Protein AF-A0AAV8WD94-F1 (afdb_monomer_lite)

Organism: NCBI:txid1586481

Foldseek 3Di:
DDDPPVDQDDDDDDDDAFADPDWDWDWDDDPRDIDIDIDHHHADPQFADRVSPQGADADDDQQAAFDADRRRQTDHDPQFDDRRRNAGNEAPPADPVQWGDNHHPHTDGDDCPVPDDDDDDDDDDDDD

InterPro domains:
  IPR001774 Delta/Serrate/lag-2 (DSL) protein [PF01414] (43-87)
  IPR001774 Delta/Serrate/lag-2 (DSL) protein [PS51051] (41-85)
  IPR001774 Delta/Serrate/lag-2 (DSL) protein [SM00051] (23-85)
  IPR011651 Notch ligand, N-terminal domain [PF07657] (4-41)

Secondary structure (DSSP, 8-state):
--------------S---B-SSPEEEEEE-SS-EEEEEE-B-PPTTEESTTS-EE---EEETTEEEEE-TTS-EEEPTTEESTTS-EE-PPTT--TTTEE-SSTT--EE--GGG--------------

Radius of gyration: 31.81 Å; chains: 1; bounding box: 94×27×85 Å

Sequence (128 aa):
MKPTNNIIEEATYSGIIDPSAEWHTLNHRGQRASLTYRVRVKCDTHYYNSTCTKFCRPRDDKFGHFICDANGDKECIGGWKGPTCEVAVCKPGCHPIHGKCDNPEECIRYNRLYFRFSELHQIPGQIV

Structure (mmCIF, N/CA/C/O backbone):
data_AF-A0AAV8WD94-F1
#
_entry.id   AF-A0AAV8WD94-F1
#
loop_
_atom_site.group_PDB
_atom_site.id
_atom_site.type_symbol
_atom_site.label_atom_id
_atom_site.label_alt_id
_atom_site.label_comp_id
_atom_site.label_asym_id
_atom_site.label_entity_id
_atom_site.label_seq_id
_atom_site.pdbx_PDB_ins_code
_atom_site.Cartn_x
_atom_site.Cartn_y
_atom_site.Cartn_z
_atom_site.occupancy
_atom_site.B_iso_or_equiv
_atom_site.auth_seq_id
_atom_site.auth_comp_id
_atom_site.auth_asym_id
_atom_site.auth_atom_id
_atom_site.pdbx_PDB_model_num
ATOM 1 N N . MET A 1 1 ? -38.419 12.922 34.760 1.00 49.47 1 MET A N 1
ATOM 2 C CA . MET A 1 1 ? -38.100 11.488 34.602 1.00 49.47 1 MET A CA 1
ATOM 3 C C . MET A 1 1 ? -37.153 11.369 33.409 1.00 49.47 1 MET A C 1
ATOM 5 O O . MET A 1 1 ? -37.580 11.622 32.294 1.00 49.47 1 MET A O 1
ATOM 9 N N . LYS A 1 2 ? -35.849 11.178 33.650 1.00 56.38 2 LYS A N 1
ATOM 10 C CA . LYS A 1 2 ? -34.798 11.042 32.617 1.00 56.38 2 LYS A CA 1
ATOM 11 C C . LYS A 1 2 ? -34.351 9.575 32.587 1.00 56.38 2 LYS A C 1
ATOM 13 O O . LYS A 1 2 ? -34.417 8.951 33.645 1.00 56.38 2 LYS A O 1
ATOM 18 N N . PRO A 1 3 ? -33.975 9.021 31.422 1.00 53.25 3 PRO A N 1
ATOM 19 C CA . PRO A 1 3 ? -33.889 7.581 31.225 1.00 53.25 3 PRO A CA 1
ATOM 20 C C . PRO A 1 3 ? -32.899 6.983 32.219 1.00 53.25 3 PRO A C 1
ATOM 22 O O . PRO A 1 3 ? -31.728 7.357 32.246 1.00 53.25 3 PRO A O 1
ATOM 25 N N . THR A 1 4 ? -33.380 6.063 33.050 1.00 60.97 4 THR A N 1
ATOM 26 C CA . THR A 1 4 ? -32.510 5.161 33.795 1.00 60.97 4 THR A CA 1
ATOM 27 C C . THR A 1 4 ? -31.898 4.224 32.761 1.00 60.97 4 THR A C 1
ATOM 29 O O . THR A 1 4 ? -32.472 3.187 32.431 1.00 60.97 4 THR A O 1
ATOM 32 N N . ASN A 1 5 ? -30.774 4.632 32.169 1.00 67.25 5 ASN A N 1
ATOM 33 C CA . ASN A 1 5 ? -29.903 3.716 31.448 1.00 67.25 5 ASN A CA 1
ATOM 34 C C . ASN A 1 5 ? -29.461 2.661 32.467 1.00 67.25 5 ASN A C 1
ATOM 36 O O . ASN A 1 5 ? -28.533 2.888 33.239 1.00 67.25 5 ASN A O 1
ATOM 40 N N . ASN A 1 6 ? -30.183 1.541 32.523 1.00 85.56 6 ASN A N 1
ATOM 41 C CA . ASN A 1 6 ? -29.928 0.437 33.444 1.00 85.56 6 ASN A CA 1
ATOM 42 C C . ASN A 1 6 ? -28.713 -0.368 32.952 1.00 85.56 6 ASN A C 1
ATOM 44 O O . ASN A 1 6 ? -28.837 -1.520 32.542 1.00 85.56 6 ASN A O 1
ATOM 48 N N . ILE A 1 7 ? -27.544 0.271 32.930 1.00 89.81 7 ILE A N 1
ATOM 49 C CA . ILE A 1 7 ? -26.270 -0.346 32.560 1.00 89.81 7 ILE A CA 1
ATOM 50 C C . ILE A 1 7 ? -25.881 -1.340 33.660 1.00 89.81 7 ILE A C 1
ATOM 52 O O . ILE A 1 7 ? -25.865 -0.996 34.841 1.00 89.81 7 ILE A O 1
ATOM 56 N N . ILE A 1 8 ? -25.579 -2.580 33.266 1.00 91.56 8 ILE A N 1
ATOM 57 C CA . ILE A 1 8 ? -25.187 -3.658 34.188 1.00 91.56 8 ILE A CA 1
ATOM 58 C C . ILE A 1 8 ? -23.710 -3.517 34.587 1.00 91.56 8 ILE A C 1
ATOM 60 O O . ILE A 1 8 ? -23.379 -3.611 35.767 1.00 91.56 8 ILE A O 1
ATOM 64 N N . GLU A 1 9 ? -22.833 -3.285 33.610 1.00 93.56 9 GLU A N 1
ATOM 65 C CA . GLU A 1 9 ? -21.383 -3.129 33.760 1.00 93.56 9 GLU A CA 1
ATOM 66 C C . GLU A 1 9 ? -20.842 -2.448 32.487 1.00 93.56 9 GLU A C 1
ATOM 68 O O . GLU A 1 9 ? -21.371 -2.682 31.399 1.00 93.56 9 GLU A O 1
ATOM 73 N N . GLU A 1 10 ? -19.804 -1.621 32.604 1.00 93.00 10 GLU A N 1
ATOM 74 C CA . GLU A 1 10 ? -19.136 -0.948 31.480 1.00 93.00 10 GLU A CA 1
ATOM 75 C C . GLU A 1 10 ? -17.615 -1.060 31.652 1.00 93.00 10 GLU A C 1
ATOM 77 O O . GLU A 1 10 ? -17.109 -1.050 32.776 1.00 93.00 10 GLU A O 1
ATOM 82 N N . ALA A 1 11 ? -16.885 -1.185 30.542 1.00 92.69 11 ALA A N 1
ATOM 83 C CA . ALA A 1 11 ? -15.433 -1.306 30.536 1.00 92.69 11 ALA A CA 1
ATOM 84 C C . ALA A 1 11 ? -14.821 -0.393 29.470 1.00 92.69 11 ALA A C 1
ATOM 86 O O . ALA A 1 11 ? -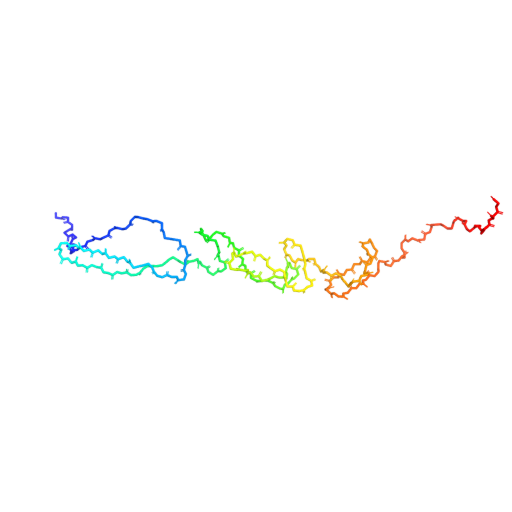15.229 -0.435 28.310 1.00 92.69 11 ALA A O 1
ATOM 87 N N . THR A 1 12 ? -13.792 0.362 29.852 1.00 93.31 12 THR A N 1
ATOM 88 C CA . THR A 1 12 ? -13.027 1.233 28.950 1.00 93.31 12 THR A CA 1
ATOM 89 C C . THR A 1 12 ? -11.579 0.775 28.915 1.00 93.31 12 THR A C 1
ATOM 91 O O . THR A 1 12 ? -10.970 0.532 29.956 1.00 93.31 12 THR A O 1
ATOM 94 N N . TYR A 1 13 ? -11.017 0.678 27.714 1.00 93.19 13 TYR A N 1
ATOM 95 C CA . TYR A 1 13 ? -9.603 0.396 27.502 1.00 93.19 13 TYR A CA 1
ATOM 96 C C . TYR A 1 13 ? -8.930 1.597 26.835 1.00 93.19 13 TYR A C 1
ATOM 98 O O . TYR A 1 13 ? -9.436 2.113 25.839 1.00 93.19 13 TYR A O 1
ATOM 106 N N . SER A 1 14 ? -7.773 1.999 27.365 1.00 93.25 14 SER A N 1
ATOM 107 C CA . SER A 1 14 ? -6.935 3.065 26.812 1.00 93.25 14 SER A CA 1
ATOM 108 C C . SER A 1 14 ? -5.524 2.529 26.593 1.00 93.25 14 SER A C 1
ATOM 110 O O . SER A 1 14 ? -4.838 2.166 27.547 1.00 93.25 14 SER A O 1
ATOM 112 N N . GLY A 1 15 ? -5.094 2.472 25.337 1.00 92.44 15 GLY A N 1
ATOM 113 C CA . GLY A 1 15 ? -3.786 1.963 24.934 1.00 92.44 15 GLY A CA 1
ATOM 114 C C . GLY A 1 15 ? -3.653 1.925 23.414 1.00 92.44 15 GLY A C 1
ATOM 115 O O . GLY A 1 15 ? -4.639 2.102 22.697 1.00 92.44 15 GLY A O 1
ATOM 116 N N . ILE A 1 16 ? -2.432 1.712 22.927 1.00 92.00 16 ILE A N 1
ATOM 117 C CA . ILE A 1 16 ? -2.157 1.575 21.493 1.00 92.00 16 ILE A CA 1
ATOM 118 C C . ILE A 1 16 ? -2.383 0.114 21.092 1.00 92.00 16 ILE A C 1
ATOM 120 O O . ILE A 1 16 ? -1.844 -0.794 21.723 1.00 92.00 16 ILE A O 1
ATOM 124 N N . ILE A 1 17 ? -3.180 -0.101 20.044 1.00 94.12 17 ILE A N 1
ATOM 125 C CA . ILE A 1 17 ? -3.370 -1.401 19.392 1.00 94.12 17 ILE A CA 1
ATOM 126 C C . ILE A 1 17 ? -3.014 -1.215 17.920 1.00 94.12 17 ILE A C 1
ATOM 128 O O . ILE A 1 17 ? -3.805 -0.658 17.158 1.00 94.12 17 ILE A O 1
ATOM 132 N N . ASP A 1 18 ? -1.820 -1.659 17.537 1.00 95.06 18 ASP A N 1
ATOM 133 C CA . ASP A 1 18 ? -1.359 -1.555 16.155 1.00 95.06 18 ASP A CA 1
ATOM 134 C C . ASP A 1 18 ? -2.142 -2.501 15.221 1.00 95.06 18 ASP A C 1
ATOM 136 O O . ASP A 1 18 ? -2.606 -3.567 15.650 1.00 95.06 18 ASP A O 1
ATOM 140 N N . PRO A 1 19 ? -2.287 -2.151 13.928 1.00 96.25 19 PRO A N 1
ATOM 141 C CA . PRO A 1 19 ? -2.866 -3.043 12.933 1.00 96.25 19 PRO A CA 1
ATOM 142 C C . PRO A 1 19 ? -2.112 -4.375 12.857 1.00 96.25 19 PRO A C 1
ATOM 144 O O . PRO A 1 19 ? -0.898 -4.409 12.666 1.00 96.25 19 PRO A O 1
ATOM 147 N N . SER A 1 20 ? -2.834 -5.487 12.996 1.00 94.00 20 SER A N 1
ATOM 148 C CA . SER A 1 20 ? -2.239 -6.820 13.086 1.00 94.00 20 SER A CA 1
ATOM 149 C C . SER A 1 20 ? -3.236 -7.928 12.731 1.00 94.00 20 SER A C 1
ATOM 151 O O . SER A 1 20 ? -4.458 -7.786 12.848 1.00 94.00 20 SER A O 1
ATOM 153 N N . ALA A 1 21 ? -2.714 -9.077 12.290 1.00 92.00 21 ALA A N 1
ATOM 154 C CA . ALA A 1 21 ? -3.506 -10.300 12.168 1.00 92.00 21 ALA A CA 1
ATOM 155 C C . ALA A 1 21 ? -3.895 -10.871 13.545 1.00 92.00 21 ALA A C 1
ATOM 157 O O . ALA A 1 21 ? -4.959 -11.500 13.665 1.00 92.00 21 ALA A O 1
ATOM 158 N N . GLU A 1 22 ? -3.055 -10.609 14.548 1.00 95.12 22 GLU A N 1
ATOM 159 C CA . GLU A 1 22 ? -3.165 -11.108 15.911 1.00 95.12 22 GLU A CA 1
ATOM 160 C C . GLU A 1 22 ? -4.314 -10.457 16.678 1.00 95.12 22 GLU A C 1
ATOM 162 O O . GLU A 1 22 ? -4.698 -9.310 16.455 1.00 95.12 22 GLU A O 1
ATOM 167 N N . TRP A 1 23 ? -4.886 -11.225 17.601 1.00 97.12 23 TRP A N 1
ATOM 168 C CA . TRP A 1 23 ? -5.982 -10.775 18.452 1.00 97.12 23 TRP A CA 1
ATOM 169 C C . TRP A 1 23 ? -5.472 -10.381 19.833 1.00 97.12 23 TRP A C 1
ATOM 171 O O . TRP A 1 23 ? -4.855 -11.191 20.523 1.00 97.12 23 TRP A O 1
ATOM 181 N N . HIS A 1 24 ? -5.860 -9.198 20.294 1.00 95.75 24 HIS A N 1
ATOM 182 C CA . HIS A 1 24 ? -5.625 -8.746 21.658 1.00 95.75 24 HIS A CA 1
ATOM 183 C C . HIS A 1 24 ? -6.796 -9.170 22.540 1.00 95.75 24 HIS A C 1
ATOM 185 O O . HIS A 1 24 ? -7.952 -8.886 22.227 1.00 95.75 24 HIS A O 1
ATOM 191 N N . THR A 1 25 ? -6.506 -9.871 23.637 1.00 96.44 25 THR A N 1
ATOM 192 C CA . THR A 1 25 ? -7.526 -10.293 24.607 1.00 96.44 25 THR A CA 1
ATOM 193 C C . THR A 1 25 ? -7.586 -9.285 25.743 1.00 96.44 25 THR A C 1
ATOM 195 O O . THR A 1 25 ? -6.598 -9.085 26.447 1.00 96.44 25 THR A O 1
ATOM 198 N N . LEU A 1 26 ? -8.749 -8.670 25.928 1.00 95.69 26 LEU A N 1
ATOM 199 C CA . LEU A 1 26 ? -9.025 -7.705 26.979 1.00 95.69 26 LEU A CA 1
ATOM 200 C C . LEU A 1 26 ? -9.941 -8.347 28.017 1.00 95.69 26 LEU A C 1
ATOM 202 O O . LEU A 1 26 ? -10.960 -8.955 27.688 1.00 95.69 26 LEU A O 1
ATOM 206 N N . ASN A 1 27 ? -9.543 -8.221 29.278 1.00 96.25 27 ASN A N 1
ATOM 207 C CA . ASN A 1 27 ? -10.251 -8.783 30.417 1.00 96.25 27 ASN A CA 1
ATOM 208 C C . ASN A 1 27 ? -10.679 -7.647 31.341 1.00 96.25 27 ASN A C 1
ATOM 210 O O . ASN A 1 27 ? -9.837 -6.943 31.892 1.00 96.25 27 ASN A O 1
ATOM 214 N N . HIS A 1 28 ? -11.981 -7.513 31.544 1.00 95.81 28 HIS A N 1
ATOM 215 C CA . HIS A 1 28 ? -12.589 -6.654 32.547 1.00 95.81 28 HIS A CA 1
ATOM 216 C C . HIS A 1 28 ? -13.168 -7.521 33.656 1.00 95.81 28 HIS A C 1
ATOM 218 O O . HIS A 1 28 ? -14.008 -8.385 33.408 1.00 95.81 28 HIS A O 1
ATOM 224 N N . ARG A 1 29 ? -12.732 -7.287 34.891 1.00 95.69 29 ARG A N 1
ATOM 225 C CA . ARG A 1 29 ? -13.306 -7.915 36.085 1.00 95.69 29 ARG A CA 1
ATOM 226 C C . ARG A 1 29 ? -14.054 -6.842 36.860 1.00 95.69 29 ARG A C 1
ATOM 228 O O . ARG A 1 29 ? -13.480 -6.190 37.727 1.00 95.69 29 ARG A O 1
ATOM 235 N N . GLY A 1 30 ? -15.303 -6.627 36.472 1.00 93.38 30 GLY A N 1
ATOM 236 C CA . GLY A 1 30 ? -16.193 -5.677 37.117 1.00 93.38 30 GLY A CA 1
ATOM 237 C C . GLY A 1 30 ? -16.765 -6.204 38.429 1.00 93.38 30 GLY A C 1
ATOM 238 O O . GLY A 1 30 ? -16.537 -7.350 38.824 1.00 93.38 30 GLY A O 1
ATOM 239 N N . GLN A 1 31 ? -17.519 -5.347 39.113 1.00 92.69 31 GLN A N 1
ATOM 240 C CA . GLN A 1 31 ? -18.137 -5.685 40.399 1.00 92.69 31 GLN A CA 1
ATOM 241 C C . GLN A 1 31 ? -19.399 -6.535 40.230 1.00 92.69 31 GLN A C 1
ATOM 243 O O . GLN A 1 31 ? -19.713 -7.341 41.104 1.00 92.69 31 GLN A O 1
ATOM 248 N N . ARG A 1 32 ? -20.137 -6.341 39.129 1.00 94.31 32 ARG A N 1
ATOM 249 C CA . ARG A 1 32 ? -21.385 -7.062 38.838 1.00 94.31 32 ARG A CA 1
ATOM 250 C C . ARG A 1 32 ? -21.199 -8.113 37.755 1.00 94.31 32 ARG A C 1
ATOM 252 O O . ARG A 1 32 ? -21.852 -9.151 37.808 1.00 94.31 32 ARG A O 1
ATOM 259 N N . ALA A 1 33 ? -20.320 -7.857 36.790 1.00 95.38 33 ALA A N 1
ATOM 260 C CA . ALA A 1 33 ? -20.026 -8.790 35.710 1.00 95.38 33 ALA A CA 1
ATOM 261 C C . ALA A 1 33 ? -18.540 -8.781 35.336 1.00 95.38 33 ALA A C 1
ATOM 263 O O . ALA A 1 33 ? -17.838 -7.784 35.480 1.00 95.38 33 ALA A O 1
ATOM 264 N N . SER A 1 34 ? -18.063 -9.906 34.807 1.00 96.12 34 SER A N 1
ATOM 265 C CA . SER A 1 34 ? -16.753 -9.996 34.159 1.00 96.12 34 SER A CA 1
ATOM 266 C C . SER A 1 34 ? -16.939 -10.097 32.647 1.00 96.12 34 SER A C 1
ATOM 268 O O . SER A 1 34 ? -17.773 -10.873 32.185 1.00 96.12 34 SER A O 1
ATOM 270 N N . LEU A 1 35 ? -16.166 -9.328 31.880 1.00 95.88 35 LEU A N 1
ATOM 271 C CA . LEU A 1 35 ? -16.173 -9.343 30.419 1.00 95.88 35 LEU A CA 1
ATOM 272 C C . LEU A 1 35 ? -14.789 -9.743 29.909 1.00 95.88 35 LEU A C 1
ATOM 274 O O . LEU A 1 35 ? -13.799 -9.089 30.217 1.00 95.88 35 LEU A O 1
ATOM 278 N N . THR A 1 36 ? -14.724 -10.772 29.072 1.00 96.94 36 THR A N 1
ATOM 279 C CA . THR A 1 36 ? -13.521 -11.111 28.303 1.00 96.94 36 THR A CA 1
ATOM 280 C C . THR A 1 36 ? -1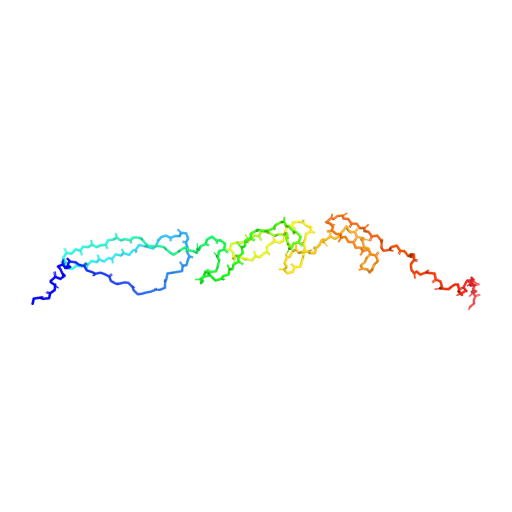3.861 -11.002 26.830 1.00 96.94 36 THR A C 1
ATOM 282 O O . THR A 1 36 ? -14.761 -11.686 26.347 1.00 96.94 36 THR A O 1
ATOM 285 N N . TYR A 1 37 ? -13.155 -10.137 26.113 1.00 95.38 37 TYR A N 1
ATOM 286 C CA . TYR A 1 37 ? -13.397 -9.891 24.697 1.00 95.38 37 TYR A CA 1
ATOM 287 C C . TYR A 1 37 ? -12.081 -9.784 23.934 1.00 95.38 37 TYR A C 1
ATOM 289 O O . TYR A 1 37 ? -11.023 -9.514 24.501 1.00 95.38 37 TYR A O 1
ATOM 297 N N . ARG A 1 38 ? -12.136 -10.060 22.630 1.00 96.94 38 ARG A N 1
ATOM 298 C CA . ARG A 1 38 ? -10.972 -10.020 21.743 1.00 96.94 38 ARG A CA 1
ATOM 299 C C . ARG A 1 38 ? -11.177 -8.947 20.693 1.00 96.94 38 ARG A C 1
ATOM 301 O O . ARG A 1 38 ? -12.223 -8.906 20.052 1.00 96.94 38 ARG A O 1
ATOM 308 N N . VAL A 1 39 ? -10.165 -8.112 20.506 1.00 96.81 39 VAL A N 1
ATOM 309 C CA . VAL A 1 39 ? -10.159 -7.031 19.518 1.00 96.81 39 VAL A CA 1
ATOM 310 C C . VAL A 1 39 ? -8.903 -7.115 18.664 1.00 96.81 39 VAL A C 1
ATOM 312 O O . VAL A 1 39 ? -7.863 -7.594 19.114 1.00 96.81 39 VAL A O 1
ATOM 315 N N . ARG A 1 40 ? -9.000 -6.668 17.416 1.00 96.88 40 ARG A N 1
ATOM 316 C CA . ARG A 1 40 ? -7.846 -6.432 16.547 1.00 96.88 40 ARG A CA 1
ATOM 317 C C . ARG A 1 40 ? -8.152 -5.285 15.605 1.00 96.88 40 ARG A C 1
ATOM 319 O O . ARG A 1 40 ? -9.305 -5.110 15.211 1.00 96.88 40 ARG A O 1
ATOM 326 N N . VAL A 1 41 ? -7.113 -4.562 15.221 1.00 96.19 41 VAL A N 1
ATOM 327 C CA . VAL A 1 41 ? -7.185 -3.531 14.190 1.00 96.19 41 VAL A CA 1
ATOM 328 C C . VAL A 1 41 ? -6.667 -4.134 12.892 1.00 96.19 41 VAL A C 1
ATOM 330 O O . VAL A 1 41 ? -5.656 -4.832 12.881 1.00 96.19 41 VAL A O 1
ATOM 333 N N . LYS A 1 42 ? -7.377 -3.899 11.793 1.00 96.12 42 LYS A N 1
ATOM 334 C CA . LYS A 1 42 ? -6.948 -4.290 10.452 1.00 96.12 42 LYS A CA 1
ATOM 335 C C . LYS A 1 42 ? -7.064 -3.089 9.540 1.00 96.12 42 LYS A C 1
ATOM 337 O O . LYS A 1 42 ? -8.073 -2.393 9.590 1.00 96.12 42 LYS A O 1
ATOM 342 N N . CYS A 1 43 ? -6.049 -2.885 8.713 1.00 96.88 43 CYS A N 1
ATOM 343 C CA . CYS A 1 43 ? -6.159 -1.932 7.627 1.00 96.88 43 CYS A CA 1
ATOM 344 C C . CYS A 1 43 ? -7.162 -2.427 6.587 1.00 96.88 43 CYS A C 1
ATOM 346 O O . CYS A 1 43 ? -7.365 -3.637 6.420 1.00 96.88 43 CYS A O 1
ATOM 348 N N . ASP A 1 44 ? -7.766 -1.475 5.884 1.00 97.31 44 ASP A N 1
ATOM 349 C CA . ASP A 1 44 ? -8.579 -1.775 4.718 1.00 97.31 44 ASP A CA 1
ATOM 350 C C . ASP A 1 44 ? -7.737 -2.396 3.603 1.00 97.31 44 ASP A C 1
ATOM 352 O O . ASP A 1 44 ? -6.502 -2.361 3.592 1.00 97.31 44 ASP A O 1
ATOM 356 N N . THR A 1 45 ? -8.430 -2.977 2.630 1.00 96.56 45 THR A N 1
ATOM 357 C CA . THR A 1 45 ? -7.773 -3.602 1.481 1.00 96.56 45 THR A CA 1
ATOM 358 C C . THR A 1 45 ? -6.871 -2.581 0.781 1.00 96.56 45 THR A C 1
ATOM 360 O O . THR A 1 45 ? -7.313 -1.472 0.491 1.00 96.56 45 THR A O 1
ATOM 363 N N . HIS A 1 46 ? -5.627 -2.973 0.486 1.00 97.81 46 HIS A N 1
ATOM 364 C CA . HIS A 1 46 ? -4.589 -2.133 -0.133 1.00 97.81 46 HIS A CA 1
ATOM 365 C C . HIS A 1 46 ? -4.011 -1.016 0.748 1.00 97.81 46 HIS A C 1
ATOM 367 O O . HIS A 1 46 ? -3.217 -0.220 0.249 1.00 97.81 46 HIS A O 1
ATOM 373 N N . TYR A 1 47 ? -4.355 -0.959 2.035 1.00 97.88 47 TYR A N 1
ATOM 374 C CA . TYR A 1 47 ? -3.742 -0.042 2.990 1.00 97.88 47 TYR A CA 1
ATOM 375 C C . TYR A 1 47 ? -2.791 -0.784 3.926 1.00 97.88 47 TYR A C 1
ATOM 377 O O . TYR A 1 47 ? -3.094 -1.861 4.434 1.00 97.88 47 TYR A O 1
ATOM 385 N N . TYR A 1 48 ? -1.629 -0.183 4.146 1.00 96.31 48 TYR A N 1
ATOM 386 C CA . TYR A 1 48 ? -0.506 -0.759 4.879 1.00 96.31 48 TYR A CA 1
ATOM 387 C C . TYR A 1 48 ? 0.062 0.266 5.860 1.00 96.31 48 TYR A C 1
ATOM 389 O O . TYR A 1 48 ? -0.381 1.416 5.875 1.00 96.31 48 TYR A O 1
ATOM 397 N N . ASN A 1 49 ? 1.100 -0.150 6.596 1.00 94.38 49 ASN A N 1
ATOM 398 C CA . ASN A 1 49 ? 1.769 0.552 7.697 1.00 94.38 49 ASN A CA 1
ATOM 399 C C . ASN A 1 49 ? 0.956 0.600 9.007 1.00 94.38 49 ASN A C 1
ATOM 401 O O . ASN A 1 49 ? -0.223 0.257 9.046 1.00 94.38 49 ASN A O 1
ATOM 405 N N . SER A 1 50 ? 1.600 1.037 10.092 1.00 93.75 50 SER A N 1
ATOM 406 C CA . SER A 1 50 ? 1.011 1.100 11.441 1.00 93.75 50 SER A CA 1
ATOM 407 C C . SER A 1 50 ? 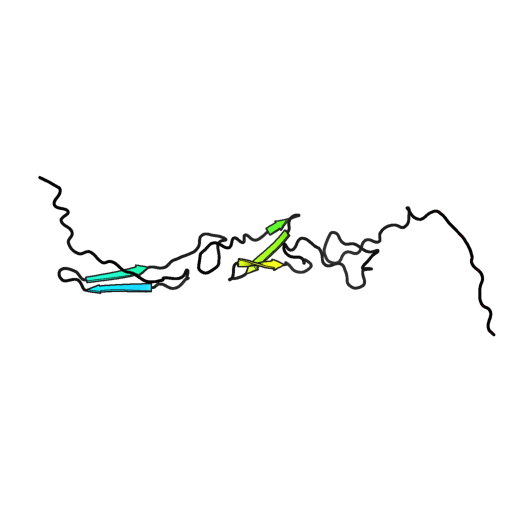-0.158 2.081 11.583 1.00 93.75 50 SER A C 1
ATOM 409 O O . SER A 1 50 ? -0.894 2.033 12.561 1.0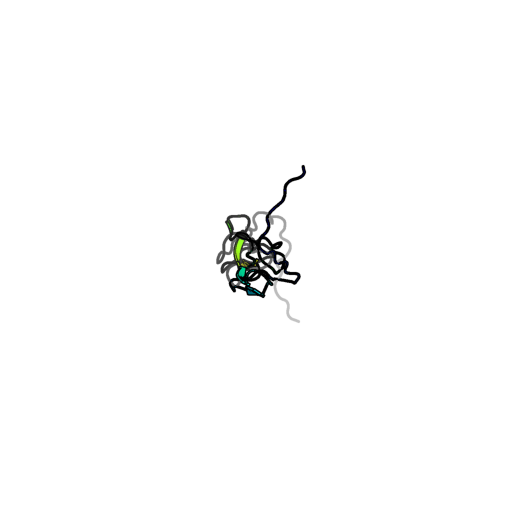0 93.75 50 SER A O 1
ATOM 411 N N . THR A 1 51 ? -0.353 2.963 10.605 1.00 94.56 51 THR A N 1
ATOM 412 C CA . THR A 1 51 ? -1.418 3.977 10.583 1.00 94.56 51 THR A CA 1
ATOM 413 C C . THR A 1 51 ? -2.462 3.727 9.494 1.00 94.56 51 THR A C 1
ATOM 415 O O . THR A 1 51 ? -3.382 4.525 9.351 1.00 94.56 51 THR A O 1
ATOM 418 N N . CYS A 1 52 ? -2.338 2.643 8.718 1.00 96.50 52 CYS A N 1
ATOM 419 C CA . CYS A 1 52 ? -3.202 2.324 7.579 1.00 96.50 52 CYS A CA 1
ATOM 420 C C . CYS A 1 52 ? -3.329 3.462 6.551 1.00 96.50 52 CYS A C 1
ATOM 422 O O . CYS A 1 52 ? -4.377 3.641 5.937 1.00 96.50 52 CYS A O 1
ATOM 424 N N . THR A 1 53 ? -2.269 4.250 6.359 1.00 96.56 53 THR A N 1
ATOM 425 C CA . THR A 1 53 ? -2.277 5.418 5.456 1.00 96.56 53 THR A CA 1
ATOM 426 C C . THR A 1 53 ? -1.574 5.160 4.129 1.00 96.56 53 THR A C 1
ATOM 428 O O . THR A 1 53 ? -1.809 5.871 3.151 1.00 96.56 53 THR A O 1
ATOM 431 N N . LYS A 1 54 ? -0.707 4.146 4.062 1.00 97.38 54 LYS A N 1
ATOM 432 C CA . LYS A 1 54 ? 0.066 3.848 2.858 1.00 97.38 54 LYS A CA 1
ATOM 433 C C . LYS A 1 54 ? -0.753 2.981 1.918 1.00 97.38 54 LYS A C 1
ATOM 435 O O . LYS A 1 54 ? -1.003 1.817 2.212 1.00 97.38 54 LYS A O 1
ATOM 440 N N . PHE A 1 55 ? -1.147 3.551 0.786 1.00 97.25 55 PHE A N 1
ATOM 441 C CA . PHE A 1 55 ? -1.907 2.843 -0.235 1.00 97.25 55 PHE A CA 1
ATOM 442 C C . PHE A 1 55 ? -0.990 2.135 -1.239 1.00 97.25 55 PHE A C 1
ATOM 444 O O . PHE A 1 55 ? -0.138 2.768 -1.869 1.00 97.25 55 PHE A O 1
ATOM 451 N N . CYS A 1 56 ? -1.220 0.841 -1.445 1.00 97.75 56 CYS A N 1
ATOM 452 C CA . CYS A 1 56 ? -0.611 0.069 -2.516 1.00 97.75 56 CYS A CA 1
ATOM 453 C C . CYS A 1 56 ? -1.593 -0.971 -3.062 1.00 97.75 56 CYS A C 1
ATOM 455 O O . CYS A 1 56 ? -1.970 -1.932 -2.396 1.00 97.75 56 CYS A O 1
ATOM 457 N N . ARG A 1 57 ? -1.995 -0.796 -4.319 1.00 97.62 57 ARG A N 1
ATOM 458 C CA . ARG A 1 57 ? -2.779 -1.781 -5.062 1.00 97.62 57 ARG A CA 1
ATOM 459 C C . ARG A 1 57 ? -1.918 -2.322 -6.202 1.00 97.62 57 ARG A C 1
ATOM 461 O O . ARG A 1 57 ? -1.454 -1.492 -6.986 1.00 97.62 57 ARG A O 1
ATOM 468 N N . PRO A 1 58 ? -1.734 -3.652 -6.318 1.00 97.81 58 PRO A N 1
ATOM 469 C CA . PRO A 1 58 ? -0.993 -4.244 -7.426 1.00 97.81 58 PRO A CA 1
ATOM 470 C C . PRO A 1 58 ? -1.512 -3.753 -8.777 1.00 97.81 58 PRO A C 1
ATOM 472 O O . PRO A 1 58 ? -2.724 -3.572 -8.955 1.00 97.81 58 PRO A O 1
ATOM 475 N N . ARG A 1 59 ? -0.593 -3.525 -9.713 1.00 97.44 59 ARG A N 1
ATOM 476 C CA . ARG A 1 59 ? -0.884 -2.978 -11.038 1.00 97.44 59 ARG A CA 1
ATOM 477 C C . ARG A 1 59 ? 0.044 -3.611 -12.066 1.00 97.44 59 ARG A C 1
ATOM 479 O O . ARG A 1 59 ? 1.223 -3.799 -11.792 1.00 97.44 59 ARG A O 1
ATOM 486 N N . ASP A 1 60 ? -0.513 -3.913 -13.229 1.00 97.44 60 ASP A N 1
ATOM 487 C CA . ASP A 1 60 ? 0.215 -4.442 -14.380 1.00 97.44 60 ASP A CA 1
ATOM 488 C C . ASP A 1 60 ? -0.407 -3.856 -15.655 1.00 97.44 60 ASP A C 1
ATOM 490 O O . ASP A 1 60 ? -1.233 -4.466 -16.331 1.00 97.44 60 ASP A O 1
ATOM 494 N N . ASP A 1 61 ? -0.127 -2.577 -15.887 1.00 95.38 61 ASP A N 1
ATOM 495 C CA . ASP A 1 61 ? -0.618 -1.814 -17.030 1.00 95.38 61 ASP A CA 1
ATOM 496 C C . ASP A 1 61 ? 0.406 -0.738 -17.423 1.00 95.38 61 ASP A C 1
ATOM 498 O O . ASP A 1 61 ? 1.447 -0.593 -16.793 1.00 95.38 61 ASP A O 1
ATOM 502 N N . LYS A 1 62 ? 0.095 0.075 -18.439 1.00 91.88 62 LYS A N 1
ATOM 503 C CA . LYS A 1 62 ? 0.994 1.126 -18.952 1.00 91.88 62 LYS A CA 1
ATOM 504 C C . LYS A 1 62 ? 1.500 2.145 -17.913 1.00 91.88 62 LYS A C 1
ATOM 506 O O . LYS A 1 62 ? 2.371 2.944 -18.239 1.00 91.88 62 LYS A O 1
ATOM 511 N N . PHE A 1 63 ? 0.895 2.211 -16.727 1.00 93.31 63 PHE A N 1
ATOM 512 C CA . PHE A 1 63 ? 1.268 3.129 -15.652 1.00 93.31 63 PHE A CA 1
ATOM 513 C C . PHE A 1 63 ? 2.111 2.467 -14.556 1.00 93.31 63 PHE A C 1
ATOM 515 O O . PHE A 1 63 ? 2.501 3.153 -13.612 1.00 93.31 63 PHE A O 1
ATOM 522 N N . GLY A 1 64 ? 2.365 1.160 -14.636 1.00 96.12 64 GLY A N 1
ATOM 523 C CA . GLY A 1 64 ? 3.250 0.470 -13.709 1.00 96.12 64 GLY A CA 1
ATOM 524 C C . GLY A 1 64 ? 3.027 -1.036 -13.662 1.00 96.12 64 GLY A C 1
ATOM 525 O O . GLY A 1 64 ? 1.907 -1.522 -13.823 1.00 96.12 64 GLY A O 1
ATOM 526 N N . HIS A 1 65 ? 4.115 -1.742 -13.374 1.00 98.12 65 HIS A N 1
ATOM 527 C CA . HIS A 1 65 ? 4.198 -3.197 -13.321 1.00 98.12 65 HIS A CA 1
ATOM 528 C C . HIS A 1 65 ? 4.781 -3.622 -11.968 1.00 98.12 65 HIS A C 1
ATOM 530 O O . HIS A 1 65 ? 5.989 -3.822 -11.821 1.00 98.12 65 HIS A O 1
ATOM 536 N N . PHE A 1 66 ? 3.933 -3.689 -10.942 1.00 98.25 66 PHE A N 1
ATOM 537 C CA . PHE A 1 66 ? 4.353 -3.948 -9.567 1.00 98.25 66 PHE A CA 1
ATOM 538 C C . PHE A 1 66 ? 3.332 -4.732 -8.744 1.00 98.25 66 PHE A C 1
ATOM 540 O O . PHE A 1 66 ? 2.113 -4.603 -8.899 1.00 98.25 66 PHE A O 1
ATOM 547 N N . ILE A 1 67 ? 3.865 -5.485 -7.786 1.00 98.06 67 ILE A N 1
ATOM 548 C CA . ILE A 1 67 ? 3.127 -6.038 -6.652 1.00 98.06 67 ILE A CA 1
ATOM 549 C C . ILE A 1 67 ? 3.404 -5.199 -5.398 1.00 98.06 67 ILE A C 1
ATOM 551 O O . ILE A 1 67 ? 4.245 -4.301 -5.409 1.00 98.06 67 ILE A O 1
ATOM 555 N N . CYS A 1 68 ? 2.647 -5.447 -4.334 1.00 97.56 68 CYS A N 1
ATOM 556 C CA . CYS A 1 68 ? 2.797 -4.748 -3.061 1.00 97.56 68 CYS A CA 1
ATOM 557 C C . CYS A 1 68 ? 3.337 -5.715 -2.013 1.00 97.56 68 CYS A C 1
ATOM 559 O O . CYS A 1 68 ? 2.767 -6.795 -1.842 1.00 97.56 68 CYS A O 1
ATOM 561 N N . ASP A 1 69 ? 4.395 -5.321 -1.311 1.00 94.81 69 ASP A N 1
ATOM 562 C CA . ASP A 1 69 ? 4.965 -6.117 -0.225 1.00 94.81 69 ASP A CA 1
ATOM 563 C C . ASP A 1 69 ? 4.140 -5.997 1.078 1.00 94.81 69 ASP A C 1
ATOM 565 O O . ASP A 1 69 ? 3.098 -5.334 1.140 1.00 94.81 69 ASP A O 1
ATOM 569 N N . ALA A 1 70 ? 4.609 -6.635 2.156 1.00 91.50 70 ALA A N 1
ATOM 570 C CA . ALA A 1 70 ? 3.952 -6.587 3.466 1.00 91.50 70 ALA A CA 1
ATOM 571 C C . ALA A 1 70 ? 3.926 -5.180 4.101 1.00 91.50 70 ALA A C 1
ATOM 573 O O . ALA A 1 70 ? 3.068 -4.897 4.938 1.00 91.50 70 ALA A O 1
ATOM 574 N N . ASN A 1 71 ? 4.834 -4.291 3.694 1.00 92.94 71 ASN A N 1
ATOM 575 C CA . ASN A 1 71 ? 4.903 -2.902 4.141 1.00 92.94 71 ASN A CA 1
ATOM 576 C C . ASN A 1 71 ? 4.115 -1.957 3.221 1.00 92.94 71 ASN A C 1
ATOM 578 O O . ASN A 1 71 ? 4.074 -0.751 3.480 1.00 92.94 71 ASN A O 1
ATOM 582 N N . GLY A 1 72 ? 3.513 -2.468 2.143 1.00 95.88 72 GLY A N 1
ATOM 583 C CA . GLY A 1 72 ? 2.859 -1.683 1.100 1.00 95.88 72 GLY A CA 1
ATOM 584 C C . GLY A 1 72 ? 3.828 -0.944 0.177 1.00 95.88 72 GLY A C 1
ATOM 585 O O . GLY A 1 72 ? 3.424 0.030 -0.459 1.00 95.88 72 GLY A O 1
ATOM 586 N N . ASP A 1 73 ? 5.105 -1.324 0.143 1.00 96.44 73 ASP A N 1
ATOM 587 C CA . ASP A 1 73 ? 6.056 -0.862 -0.867 1.00 96.44 73 ASP A CA 1
ATOM 588 C C . ASP A 1 73 ? 5.800 -1.546 -2.207 1.00 96.44 73 ASP A C 1
ATOM 590 O O . ASP A 1 73 ? 5.321 -2.678 -2.275 1.00 96.44 73 ASP A O 1
ATOM 594 N N . LYS A 1 74 ? 6.102 -0.824 -3.291 1.00 97.31 74 LYS A N 1
ATOM 595 C CA . LYS A 1 74 ? 5.995 -1.363 -4.646 1.00 97.31 74 LYS A CA 1
ATOM 596 C C . LYS A 1 74 ? 7.217 -2.220 -4.930 1.00 97.31 74 LYS A C 1
ATOM 598 O O . LYS A 1 74 ? 8.339 -1.718 -4.912 1.00 97.31 74 LYS A O 1
ATOM 603 N N . GLU A 1 75 ? 6.983 -3.477 -5.256 1.00 97.75 75 GLU A N 1
ATOM 604 C CA . GLU A 1 75 ? 7.997 -4.394 -5.751 1.00 97.75 75 GLU A CA 1
ATOM 605 C C . GLU A 1 75 ? 7.782 -4.580 -7.253 1.00 97.75 75 GLU A C 1
ATOM 607 O O . GLU A 1 75 ? 6.720 -5.032 -7.691 1.00 97.75 75 GLU A O 1
ATOM 612 N N . CYS A 1 76 ? 8.767 -4.170 -8.055 1.00 98.25 76 CYS A N 1
ATOM 613 C CA . CYS A 1 76 ? 8.652 -4.254 -9.505 1.00 98.25 76 CYS A CA 1
ATOM 614 C C . CYS A 1 76 ? 8.606 -5.710 -9.963 1.00 98.25 76 CYS A C 1
ATOM 616 O O . CYS A 1 76 ? 9.412 -6.538 -9.540 1.00 98.25 76 CYS A O 1
ATOM 618 N N . ILE A 1 77 ? 7.688 -5.998 -10.884 1.00 98.06 77 ILE A N 1
ATOM 619 C CA . ILE A 1 77 ? 7.649 -7.279 -11.585 1.00 98.06 77 ILE A CA 1
ATOM 620 C C . ILE A 1 77 ? 8.958 -7.430 -12.378 1.00 98.06 77 ILE A C 1
ATOM 622 O O . ILE A 1 77 ? 9.533 -6.446 -12.850 1.00 98.06 77 ILE A O 1
ATOM 626 N N . GLY A 1 78 ? 9.449 -8.664 -12.515 1.00 97.31 78 GLY A N 1
ATOM 627 C CA . GLY A 1 78 ? 10.701 -8.954 -13.215 1.00 97.31 78 GLY A CA 1
ATOM 628 C C . GLY A 1 78 ? 10.775 -8.280 -14.589 1.00 97.31 78 GLY A C 1
ATOM 629 O O . GLY A 1 78 ? 9.845 -8.371 -15.387 1.00 97.31 78 GLY A O 1
ATOM 630 N N . GLY A 1 79 ? 11.886 -7.588 -14.849 1.00 96.94 79 GLY A N 1
ATOM 631 C CA . GLY A 1 79 ? 12.079 -6.821 -16.080 1.00 96.94 79 GLY A CA 1
ATOM 632 C C . GLY A 1 79 ? 11.604 -5.366 -16.0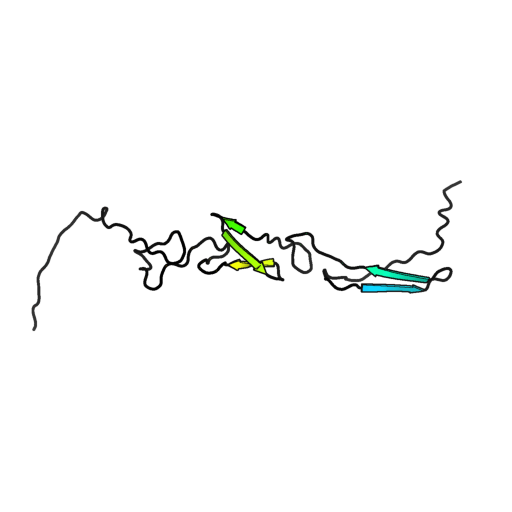17 1.00 96.94 79 GLY A C 1
ATOM 633 O O . GLY A 1 79 ? 11.791 -4.651 -16.994 1.00 96.94 79 GLY A O 1
ATOM 634 N N . TRP A 1 80 ? 11.066 -4.890 -14.891 1.00 98.00 80 TRP A N 1
ATOM 635 C CA . TRP A 1 80 ? 10.654 -3.495 -14.699 1.00 98.00 80 TRP A CA 1
ATOM 636 C C . TRP A 1 80 ? 11.465 -2.796 -13.605 1.00 98.00 80 TRP A C 1
ATOM 638 O O . TRP A 1 80 ? 12.006 -3.429 -12.699 1.00 98.00 80 TRP A O 1
ATOM 648 N N . LYS A 1 81 ? 11.574 -1.470 -13.697 1.00 96.12 81 LYS A N 1
ATOM 649 C CA . LYS A 1 81 ? 12.285 -0.615 -12.738 1.00 96.12 81 LYS A CA 1
ATOM 650 C C . LYS A 1 81 ? 11.673 0.786 -12.672 1.00 96.12 81 LYS A C 1
ATOM 652 O O . LYS A 1 81 ? 10.797 1.141 -13.456 1.00 96.12 81 LYS A O 1
ATOM 657 N N . GLY A 1 82 ? 12.207 1.599 -11.766 1.00 94.94 82 GLY A N 1
ATOM 658 C CA . GLY A 1 82 ? 11.739 2.959 -11.510 1.00 94.94 82 GLY A CA 1
ATOM 659 C C . GLY A 1 82 ? 10.868 3.031 -10.253 1.00 94.94 82 GLY A C 1
ATOM 660 O O . GLY A 1 82 ? 10.491 1.997 -9.704 1.00 94.94 82 GLY A O 1
ATOM 661 N N . PRO A 1 83 ? 10.556 4.241 -9.771 1.00 93.00 83 PRO A N 1
ATOM 662 C CA . PRO A 1 83 ? 9.795 4.439 -8.535 1.00 93.00 83 PRO A CA 1
ATOM 663 C C . PRO A 1 83 ? 8.344 3.937 -8.627 1.00 93.00 83 PRO A C 1
ATOM 665 O O . PRO A 1 83 ? 7.708 3.688 -7.600 1.00 93.00 83 PRO A O 1
ATOM 668 N N . THR A 1 84 ? 7.808 3.795 -9.842 1.00 94.19 84 THR A N 1
ATOM 669 C CA . THR A 1 84 ? 6.466 3.257 -10.104 1.00 94.19 84 THR A CA 1
ATOM 670 C C . THR A 1 84 ? 6.482 2.019 -11.003 1.00 94.19 84 THR A C 1
ATOM 672 O O . THR A 1 84 ? 5.421 1.558 -11.418 1.00 94.19 84 THR A O 1
ATOM 675 N N . CYS A 1 85 ? 7.662 1.431 -11.232 1.00 97.50 85 CYS A N 1
ATOM 676 C CA . CYS A 1 85 ? 7.860 0.234 -12.053 1.00 97.50 85 CYS A CA 1
ATOM 677 C C . CYS A 1 85 ? 7.300 0.370 -13.478 1.00 97.50 85 CYS A C 1
ATOM 679 O O . CYS A 1 85 ? 6.699 -0.551 -14.020 1.00 97.50 85 CYS A O 1
ATOM 681 N N . GLU A 1 86 ? 7.469 1.551 -14.062 1.00 96.06 86 GLU A N 1
ATOM 682 C CA . GLU A 1 86 ? 6.989 1.943 -15.387 1.00 96.06 86 GLU A CA 1
ATOM 683 C C . GLU A 1 86 ? 8.069 1.841 -16.473 1.00 96.06 86 GLU A C 1
ATOM 685 O O . GLU A 1 86 ? 7.772 1.944 -17.661 1.00 96.06 86 GLU A O 1
ATOM 690 N N . VAL A 1 87 ? 9.335 1.663 -16.083 1.00 95.31 87 VAL A N 1
ATOM 691 C CA . VAL A 1 87 ? 10.467 1.628 -17.013 1.00 95.31 87 VAL A CA 1
ATOM 692 C C . VAL A 1 87 ? 10.896 0.186 -17.244 1.00 95.31 87 VAL A C 1
ATOM 694 O O . VAL A 1 87 ? 11.321 -0.494 -16.310 1.00 95.31 87 VAL A O 1
ATOM 697 N N . ALA A 1 88 ? 10.854 -0.267 -18.494 1.00 96.19 88 ALA A N 1
ATOM 698 C CA . ALA A 1 88 ? 11.367 -1.577 -18.866 1.00 96.19 88 ALA A CA 1
ATOM 699 C C . ALA A 1 88 ? 12.898 -1.658 -18.698 1.00 96.19 88 ALA A C 1
ATOM 701 O O . ALA A 1 88 ? 13.658 -0.720 -18.971 1.00 96.19 88 ALA A O 1
ATOM 702 N N . VAL A 1 89 ? 13.372 -2.812 -18.244 1.00 95.75 89 VAL A N 1
ATOM 703 C CA . VAL A 1 89 ? 14.783 -3.187 -18.230 1.00 95.75 89 VAL A CA 1
ATOM 704 C C . VAL A 1 89 ? 15.107 -3.795 -19.590 1.00 95.75 89 VAL A C 1
ATOM 706 O O . VAL A 1 89 ? 14.641 -4.880 -19.933 1.00 95.75 89 VAL A O 1
ATOM 709 N N . CYS A 1 90 ? 15.897 -3.072 -20.381 1.00 95.19 90 CYS A N 1
ATOM 710 C CA . CYS A 1 90 ? 16.263 -3.517 -21.723 1.00 95.19 90 CYS A CA 1
ATOM 711 C C . CYS A 1 90 ? 17.186 -4.730 -21.687 1.00 95.19 90 CYS A C 1
ATOM 713 O O . CYS A 1 90 ? 17.901 -4.957 -20.707 1.00 95.19 90 CYS A O 1
ATOM 715 N N . LYS A 1 91 ? 17.237 -5.443 -22.816 1.00 94.62 91 LYS A N 1
ATOM 716 C CA . LYS A 1 91 ? 18.154 -6.565 -23.012 1.00 94.62 91 LYS A CA 1
ATOM 717 C C . LYS A 1 91 ? 19.594 -6.196 -22.617 1.00 94.62 91 LYS A C 1
ATOM 719 O O . LYS A 1 91 ? 20.064 -5.111 -22.993 1.00 94.62 91 LYS A O 1
ATOM 724 N N . PRO A 1 92 ? 20.340 -7.089 -21.941 1.00 94.00 92 PRO A N 1
ATOM 725 C CA . PRO A 1 92 ? 21.751 -6.865 -21.652 1.00 94.00 92 PRO A CA 1
ATOM 726 C C . PRO A 1 92 ? 22.549 -6.496 -22.913 1.00 94.00 92 PRO A C 1
ATOM 728 O O . PRO A 1 92 ? 22.401 -7.118 -23.966 1.00 94.00 92 PRO A O 1
ATOM 731 N N . GLY A 1 93 ? 23.388 -5.462 -22.812 1.00 90.50 93 GLY A N 1
ATOM 732 C CA . GLY A 1 93 ? 24.172 -4.943 -23.940 1.00 90.50 93 GLY A CA 1
ATOM 733 C C . GLY A 1 93 ? 23.434 -3.951 -24.851 1.00 90.50 93 GLY A C 1
ATOM 734 O O . GLY A 1 93 ? 24.017 -3.490 -25.833 1.00 90.50 93 GLY A O 1
ATOM 735 N N . CYS A 1 94 ? 22.183 -3.582 -24.547 1.00 92.31 94 CYS A N 1
ATOM 736 C CA . CYS A 1 94 ? 21.503 -2.497 -25.254 1.00 92.31 94 CYS A CA 1
ATOM 737 C C . CYS A 1 94 ? 22.217 -1.154 -25.008 1.00 92.31 94 CYS A C 1
ATOM 739 O O . CYS A 1 94 ? 22.578 -0.825 -23.877 1.00 92.31 94 CYS A O 1
ATOM 741 N N . HIS A 1 95 ? 22.450 -0.378 -26.072 1.00 90.81 95 HIS A N 1
ATOM 742 C CA . HIS A 1 95 ? 23.245 0.849 -25.981 1.00 90.81 95 HIS A CA 1
ATOM 743 C C . HIS A 1 95 ? 22.535 1.898 -25.105 1.00 90.81 95 HIS A C 1
ATOM 745 O O . HIS A 1 95 ? 21.414 2.274 -25.442 1.00 90.81 95 HIS A O 1
ATOM 751 N N . PRO A 1 96 ? 23.173 2.466 -24.066 1.00 87.38 96 PRO A N 1
ATOM 752 C CA . PRO A 1 96 ? 22.494 3.327 -23.088 1.00 87.38 96 PRO A CA 1
ATOM 753 C C . PRO A 1 96 ? 21.937 4.631 -23.681 1.00 87.38 96 PRO A C 1
ATOM 7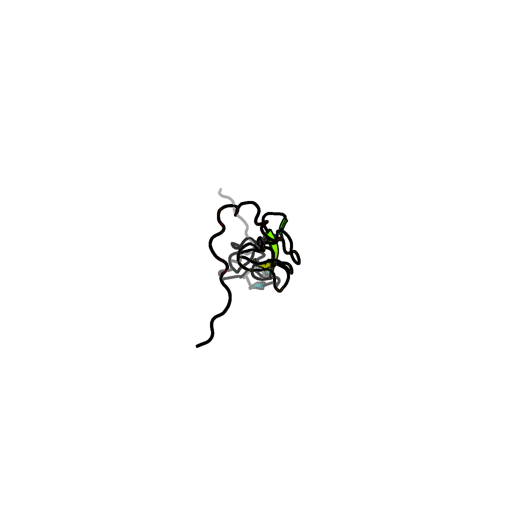55 O O . PRO A 1 96 ? 20.994 5.196 -23.144 1.00 87.38 96 PRO A O 1
ATOM 758 N N . ILE A 1 97 ? 22.521 5.107 -24.789 1.00 87.44 97 ILE A N 1
ATOM 759 C CA . ILE A 1 97 ? 22.125 6.359 -25.469 1.00 87.44 97 ILE A CA 1
ATOM 760 C C . ILE A 1 97 ? 21.357 6.104 -26.781 1.00 87.44 97 ILE A C 1
ATOM 762 O O . ILE A 1 97 ? 20.592 6.944 -27.241 1.00 87.44 97 ILE A O 1
ATOM 766 N N . HIS A 1 98 ? 21.566 4.952 -27.425 1.00 87.75 98 HIS A N 1
ATOM 767 C CA . HIS A 1 98 ? 21.118 4.700 -28.808 1.00 87.75 98 HIS A CA 1
ATOM 768 C C . HIS A 1 98 ? 20.226 3.464 -28.929 1.00 87.75 98 HIS A C 1
ATOM 770 O O . HIS A 1 98 ? 19.792 3.120 -30.028 1.00 87.75 98 HIS A O 1
ATOM 776 N N . GLY A 1 99 ? 19.956 2.806 -27.807 1.00 89.44 99 GLY A N 1
ATOM 777 C CA . GLY A 1 99 ? 18.991 1.737 -27.668 1.00 89.44 99 GLY A CA 1
ATOM 778 C C . GLY A 1 99 ? 17.888 2.163 -26.706 1.00 89.44 99 GLY A C 1
ATOM 779 O O . GLY A 1 99 ? 18.146 2.864 -25.729 1.00 89.44 99 GLY A O 1
ATOM 780 N N . LYS A 1 100 ? 16.660 1.742 -26.992 1.00 91.50 100 LYS A N 1
ATOM 781 C CA . LYS A 1 100 ? 15.526 1.824 -26.069 1.00 91.50 100 LYS A CA 1
ATOM 782 C C . LYS A 1 100 ? 14.778 0.498 -26.044 1.00 91.50 100 LYS A C 1
ATOM 784 O O . LYS A 1 100 ? 14.931 -0.310 -26.955 1.00 91.50 100 LYS A O 1
ATOM 789 N N . CYS A 1 101 ? 13.940 0.299 -25.047 1.00 93.38 101 CYS A N 1
ATOM 790 C CA . CYS A 1 101 ? 13.014 -0.817 -24.986 1.00 93.38 101 CYS A CA 1
ATOM 791 C C . CYS A 1 101 ? 11.696 -0.300 -24.423 1.00 93.38 101 CYS A C 1
ATOM 793 O O . CYS A 1 101 ? 11.702 0.497 -23.484 1.00 93.38 101 CYS A O 1
ATOM 795 N N . ASP A 1 102 ? 10.596 -0.721 -25.036 1.00 91.88 102 ASP A N 1
ATOM 796 C CA . ASP A 1 102 ? 9.263 -0.421 -24.522 1.00 91.88 102 ASP A CA 1
ATOM 797 C C . ASP A 1 102 ? 8.766 -1.613 -23.669 1.00 91.88 102 ASP A C 1
ATOM 799 O O . ASP A 1 102 ? 8.032 -1.401 -22.709 1.00 91.88 102 ASP A O 1
ATOM 803 N N . ASN A 1 103 ? 9.260 -2.838 -23.933 1.00 94.12 103 ASN A N 1
ATOM 804 C CA . ASN A 1 103 ? 9.072 -4.025 -23.088 1.00 94.12 103 ASN A CA 1
ATOM 805 C C . ASN A 1 103 ? 10.408 -4.621 -22.599 1.00 94.12 103 ASN A C 1
ATOM 807 O O . ASN A 1 103 ? 11.453 -4.399 -23.222 1.00 94.12 103 ASN A O 1
ATOM 811 N N . PRO A 1 104 ? 10.401 -5.411 -21.509 1.00 95.56 104 PRO A N 1
ATOM 812 C CA . PRO A 1 104 ? 11.588 -6.126 -21.046 1.00 95.56 104 PRO A CA 1
ATOM 813 C C . PRO A 1 104 ? 12.185 -7.034 -22.133 1.00 95.56 104 PRO A C 1
ATOM 815 O O . PRO A 1 104 ? 11.470 -7.523 -23.003 1.00 95.56 104 PRO A O 1
ATOM 818 N N . GLU A 1 105 ? 13.499 -7.270 -22.082 1.00 90.94 105 GLU A N 1
ATOM 819 C CA . GLU A 1 105 ? 14.249 -8.111 -23.043 1.00 90.94 105 GLU A CA 1
ATOM 820 C C . GLU A 1 105 ? 14.300 -7.608 -24.502 1.00 90.94 105 GLU A C 1
ATOM 822 O O . GLU A 1 105 ? 14.948 -8.223 -25.359 1.00 90.94 105 GLU A O 1
ATOM 827 N N . GLU A 1 106 ? 13.711 -6.449 -24.802 1.00 94.00 106 GLU A N 1
ATOM 828 C CA . GLU A 1 106 ? 13.830 -5.800 -26.108 1.00 94.00 106 GLU A CA 1
ATOM 829 C C . GLU A 1 106 ? 15.056 -4.872 -26.195 1.00 94.00 106 GLU A C 1
ATOM 831 O O . GLU A 1 106 ? 15.637 -4.435 -25.195 1.00 94.00 106 GLU A O 1
ATOM 836 N N . CYS A 1 107 ? 15.460 -4.552 -27.429 1.00 94.00 107 CYS A N 1
ATOM 837 C CA . CYS A 1 107 ? 16.374 -3.450 -27.721 1.00 94.00 107 CYS A CA 1
ATOM 838 C C . CYS A 1 107 ? 16.127 -2.915 -29.139 1.00 94.00 107 CYS A C 1
ATOM 840 O O . CYS A 1 107 ? 16.472 -3.546 -30.139 1.00 94.00 107 CYS A O 1
ATOM 842 N N . ILE A 1 108 ? 15.549 -1.723 -29.218 1.00 91.00 108 ILE A N 1
ATOM 843 C CA . ILE A 1 108 ? 15.257 -0.986 -30.443 1.00 91.00 108 ILE A CA 1
ATOM 844 C C . ILE A 1 108 ? 16.369 0.045 -30.635 1.00 91.00 108 ILE A C 1
ATOM 846 O O . ILE A 1 108 ? 16.563 0.921 -29.792 1.00 91.00 108 ILE A O 1
ATOM 850 N N . ARG A 1 109 ? 17.109 -0.038 -31.747 1.00 80.38 109 ARG A N 1
ATOM 851 C CA . ARG A 1 109 ? 18.065 1.013 -32.125 1.00 80.38 109 ARG A CA 1
ATOM 852 C C . ARG A 1 109 ? 17.299 2.243 -32.596 1.00 80.38 109 ARG A C 1
ATOM 854 O O . ARG A 1 109 ? 16.417 2.126 -33.445 1.00 80.38 109 ARG A O 1
ATOM 861 N N . TYR A 1 110 ? 17.681 3.426 -32.129 1.00 71.81 110 TYR A N 1
ATOM 862 C CA . TYR A 1 110 ? 17.218 4.656 -32.765 1.00 71.81 110 TYR A CA 1
ATOM 863 C C . TYR A 1 110 ? 17.775 4.711 -34.192 1.00 71.81 110 TYR A C 1
ATOM 865 O O . TYR A 1 110 ? 18.989 4.722 -34.405 1.00 71.81 110 TYR A O 1
ATOM 873 N N . ASN A 1 111 ? 16.885 4.670 -35.183 1.00 57.88 111 ASN A N 1
ATOM 874 C CA . ASN A 1 111 ? 17.277 4.638 -36.584 1.00 57.88 111 ASN A CA 1
ATOM 875 C C . ASN A 1 111 ? 17.962 5.968 -36.954 1.00 57.88 111 ASN A C 1
ATOM 877 O O . ASN A 1 111 ? 17.405 7.043 -36.743 1.00 57.88 111 ASN A O 1
ATOM 881 N N . ARG A 1 112 ? 19.171 5.897 -37.523 1.00 54.97 112 ARG A N 1
ATOM 882 C CA . ARG A 1 112 ? 20.044 7.036 -37.887 1.00 54.97 112 ARG A CA 1
ATOM 883 C C . ARG A 1 112 ? 19.513 7.920 -39.033 1.00 54.97 112 ARG A C 1
ATOM 885 O O . ARG A 1 112 ? 20.267 8.723 -39.573 1.00 54.97 112 ARG A O 1
ATOM 892 N N . LEU A 1 113 ? 18.242 7.810 -39.424 1.00 51.72 113 LEU A N 1
ATOM 893 C CA . LEU A 1 113 ? 17.699 8.501 -40.605 1.00 51.72 113 LEU A CA 1
ATOM 894 C C . LEU A 1 113 ? 17.556 10.030 -40.447 1.00 51.72 113 LEU A C 1
ATOM 896 O O . LEU A 1 113 ? 17.247 10.696 -41.428 1.00 51.72 113 LEU A O 1
ATOM 900 N N . TYR A 1 114 ? 17.861 10.593 -39.272 1.00 47.84 114 TYR A N 1
ATOM 901 C CA . TYR A 1 114 ? 17.964 12.045 -39.052 1.00 47.84 114 TYR A CA 1
ATOM 902 C C . TYR A 1 114 ? 19.402 12.600 -39.025 1.00 47.84 114 TYR A C 1
ATOM 904 O O . TYR A 1 114 ? 19.571 13.803 -38.870 1.00 47.84 114 TYR A O 1
ATOM 912 N N . PHE A 1 115 ? 20.439 11.778 -39.237 1.00 48.00 115 PHE A N 1
ATOM 913 C CA . PHE A 1 115 ? 21.816 12.257 -39.440 1.00 48.00 115 PHE A CA 1
ATOM 914 C C . PHE A 1 115 ? 22.259 12.019 -40.893 1.00 48.00 115 PHE A C 1
ATOM 916 O O . PHE A 1 115 ? 23.133 11.202 -41.179 1.00 48.00 115 PHE A O 1
ATOM 923 N N . ARG A 1 116 ? 21.627 12.730 -41.832 1.00 46.75 116 ARG A N 1
ATOM 924 C CA . ARG A 1 116 ? 22.271 13.146 -43.091 1.00 46.75 116 ARG A CA 1
ATOM 925 C C . ARG A 1 116 ? 22.708 14.602 -42.909 1.00 46.75 116 ARG A C 1
ATOM 927 O O . ARG A 1 116 ? 22.006 15.335 -42.228 1.00 46.75 116 ARG A O 1
ATOM 934 N N . PHE A 1 117 ? 23.817 14.978 -43.550 1.00 43.09 117 PHE A N 1
ATOM 935 C CA . PHE A 1 117 ? 24.714 16.121 -43.287 1.00 43.09 117 PHE A CA 1
ATOM 936 C C . PHE A 1 117 ? 25.721 15.795 -42.169 1.00 43.09 117 PHE A C 1
ATOM 938 O O . PHE A 1 117 ? 25.349 15.700 -41.010 1.00 43.09 117 PHE A O 1
ATOM 945 N N . SER A 1 118 ? 27.002 15.539 -42.426 1.00 35.47 118 SER A N 1
ATOM 946 C CA . SER A 1 118 ? 27.841 15.830 -43.592 1.00 35.47 118 SER A CA 1
ATOM 947 C C . SER A 1 118 ? 29.090 14.942 -43.542 1.00 35.47 118 SER A C 1
ATOM 949 O O . SER A 1 118 ? 29.697 14.786 -42.482 1.00 35.47 118 SER A O 1
ATOM 951 N N . GLU A 1 119 ? 29.483 14.384 -44.687 1.00 46.94 119 GLU A N 1
ATOM 952 C CA . GLU A 1 119 ? 30.873 13.999 -44.934 1.00 46.94 119 GLU A CA 1
ATOM 953 C C . GLU A 1 119 ? 31.781 15.182 -44.590 1.00 46.94 119 GLU A C 1
ATOM 955 O O . GLU A 1 119 ? 31.496 16.290 -45.027 1.00 46.94 119 GLU A O 1
ATOM 960 N N . LEU A 1 120 ? 32.856 14.942 -43.840 1.00 40.34 120 LEU A N 1
ATOM 961 C CA . LEU A 1 120 ? 34.168 15.550 -44.059 1.00 40.34 120 LEU A CA 1
ATOM 962 C C . LEU A 1 120 ? 35.215 14.639 -43.393 1.00 40.34 120 LEU A C 1
ATOM 964 O O . LEU A 1 120 ? 35.329 14.567 -42.174 1.00 40.34 120 LEU A O 1
ATOM 968 N N . HIS A 1 121 ? 35.971 13.982 -44.273 1.00 33.88 121 HIS A N 1
ATOM 969 C CA . HIS A 1 121 ? 37.323 13.448 -44.099 1.00 33.88 121 HIS A CA 1
ATOM 970 C C . HIS A 1 121 ? 37.538 12.087 -43.423 1.00 33.88 121 HIS A C 1
ATOM 972 O O . HIS A 1 121 ? 37.901 11.954 -42.259 1.00 33.88 121 HIS A O 1
ATOM 978 N N . GLN A 1 122 ? 37.510 11.075 -44.290 1.00 38.94 122 GLN A N 1
ATOM 979 C CA . GLN A 1 122 ? 38.587 10.094 -44.402 1.00 38.94 122 GLN A CA 1
ATOM 980 C C . GLN A 1 122 ? 39.925 10.805 -44.698 1.00 38.94 122 GLN A C 1
ATOM 982 O O . GLN A 1 122 ? 39.989 11.487 -45.715 1.00 38.94 122 GLN A O 1
ATOM 987 N N . ILE A 1 123 ? 40.986 10.582 -43.911 1.00 39.72 123 ILE A N 1
ATOM 988 C CA . ILE A 1 123 ? 42.332 10.267 -44.442 1.00 39.72 123 ILE A CA 1
ATOM 989 C C . ILE A 1 123 ? 42.983 9.224 -43.505 1.00 39.72 123 ILE A C 1
ATOM 991 O O . ILE A 1 123 ? 42.915 9.382 -42.284 1.00 39.72 123 ILE A O 1
ATOM 995 N N . PRO A 1 124 ? 43.555 8.134 -44.054 1.00 40.56 124 PRO A N 1
ATOM 996 C CA . PRO A 1 124 ? 44.149 7.030 -43.308 1.00 40.56 124 PRO A CA 1
ATOM 997 C C . PRO A 1 124 ? 45.604 7.314 -42.899 1.00 40.56 124 PRO A C 1
ATOM 999 O O . PRO A 1 124 ? 46.279 8.120 -43.526 1.00 40.56 124 PRO A O 1
ATOM 1002 N N . GLY A 1 125 ? 46.046 6.600 -41.859 1.00 43.09 125 GLY A N 1
ATOM 1003 C CA . GLY A 1 125 ? 47.419 6.377 -41.383 1.00 43.09 125 GLY A CA 1
ATOM 1004 C C . GLY A 1 125 ? 48.571 7.259 -41.884 1.00 43.09 125 GLY A C 1
ATOM 1005 O O . GLY A 1 125 ? 48.934 7.224 -43.054 1.00 43.09 125 GLY A O 1
ATOM 1006 N N . GLN A 1 126 ? 49.299 7.849 -40.932 1.00 34.19 126 GLN A N 1
ATOM 1007 C CA . GLN A 1 126 ? 50.738 8.051 -41.077 1.00 34.19 126 GLN A CA 1
ATOM 1008 C C . GLN A 1 126 ? 51.433 7.827 -39.727 1.00 34.19 126 GLN A C 1
ATOM 1010 O O . GLN A 1 126 ? 51.189 8.536 -38.755 1.00 34.19 126 GLN A O 1
ATOM 1015 N N . ILE A 1 127 ? 52.247 6.771 -39.690 1.00 36.84 127 ILE A N 1
ATOM 1016 C CA . ILE A 1 127 ? 53.307 6.533 -38.710 1.00 36.84 127 ILE A CA 1
ATOM 1017 C C . ILE A 1 127 ? 54.446 7.492 -39.074 1.00 36.84 127 ILE A C 1
ATOM 1019 O O . ILE A 1 127 ? 54.939 7.375 -40.194 1.00 36.84 127 ILE A O 1
ATOM 1023 N N . VAL A 1 128 ? 54.823 8.401 -38.169 1.00 38.00 128 VAL A N 1
ATOM 1024 C CA . VAL A 1 128 ? 56.179 8.605 -37.602 1.00 38.00 128 VAL A CA 1
ATOM 1025 C C . VAL A 1 128 ? 55.995 9.266 -36.240 1.00 38.00 128 VAL A C 1
ATOM 1027 O O . VAL A 1 128 ? 55.219 10.245 -36.178 1.00 38.00 128 VAL A O 1
#

pLDDT: mean 85.78, std 19.15, range [33.88, 98.25]